Protein AF-A0A950EEZ5-F1 (afdb_monomer)

Nearest PDB structures (foldseek):
  7bv7-assembly1_A  TM=3.041E-01  e=9.974E+00  Homo sapiens

Structure (mmCIF, N/CA/C/O backbone):
data_AF-A0A950EEZ5-F1
#
_entry.id   AF-A0A950EEZ5-F1
#
loop_
_atom_site.group_PDB
_atom_site.id
_atom_site.type_symbol
_atom_site.label_atom_id
_atom_site.label_alt_id
_atom_site.label_comp_id
_atom_site.label_asym_id
_atom_site.label_entity_id
_atom_site.label_seq_id
_atom_site.pdbx_PDB_ins_code
_atom_site.Cartn_x
_atom_site.Cartn_y
_atom_site.Cartn_z
_atom_site.occupancy
_atom_site.B_iso_or_equiv
_atom_site.auth_seq_id
_atom_site.auth_comp_id
_atom_site.auth_asym_id
_atom_site.auth_atom_id
_atom_site.pdbx_PDB_model_num
ATOM 1 N N . MET A 1 1 ? 6.393 7.700 -6.495 1.00 64.94 1 MET A N 1
ATOM 2 C CA . MET A 1 1 ? 5.820 6.905 -5.400 1.00 64.94 1 MET A CA 1
ATOM 3 C C . MET A 1 1 ? 5.577 5.435 -5.727 1.00 64.94 1 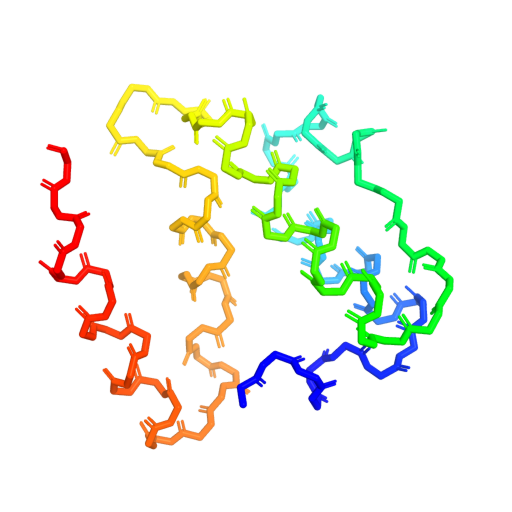MET A C 1
ATOM 5 O O . MET A 1 1 ? 6.570 4.736 -5.820 1.00 64.94 1 MET A O 1
ATOM 9 N N . LEU A 1 2 ? 4.353 4.908 -5.903 1.00 65.44 2 LEU A N 1
ATOM 10 C CA . LEU A 1 2 ? 4.149 3.439 -5.848 1.00 65.44 2 LEU A CA 1
ATOM 11 C C . LEU A 1 2 ? 4.523 2.663 -7.127 1.00 65.44 2 LEU A C 1
ATOM 13 O O . LEU A 1 2 ? 4.941 1.513 -7.039 1.00 65.44 2 LEU A O 1
ATOM 17 N N . ARG A 1 3 ? 4.415 3.281 -8.314 1.00 65.88 3 ARG A N 1
ATOM 18 C CA . ARG A 1 3 ? 4.741 2.644 -9.613 1.00 65.88 3 ARG A CA 1
ATOM 19 C C . ARG A 1 3 ? 6.112 1.938 -9.663 1.00 65.88 3 ARG A C 1
ATOM 21 O O . ARG A 1 3 ? 6.130 0.779 -10.066 1.00 65.88 3 ARG A O 1
ATOM 28 N N . PRO A 1 4 ? 7.239 2.568 -9.275 1.00 70.50 4 PRO A N 1
ATOM 29 C CA . PRO A 1 4 ? 8.554 1.920 -9.340 1.00 70.50 4 PRO A CA 1
ATOM 30 C C . PRO A 1 4 ? 8.732 0.751 -8.360 1.00 70.50 4 PRO A C 1
ATOM 32 O O . PRO A 1 4 ? 9.603 -0.084 -8.572 1.00 70.50 4 PRO A O 1
ATOM 35 N N . LEU A 1 5 ? 7.909 0.659 -7.312 1.00 68.06 5 LEU A N 1
ATOM 36 C CA . LEU A 1 5 ? 8.003 -0.387 -6.286 1.00 68.06 5 LEU A CA 1
ATOM 37 C C . LEU A 1 5 ? 7.274 -1.683 -6.662 1.00 68.06 5 LEU A C 1
ATOM 39 O O . LEU A 1 5 ? 7.441 -2.707 -6.003 1.00 68.06 5 LEU A O 1
ATOM 43 N N . MET A 1 6 ? 6.425 -1.619 -7.685 1.00 75.38 6 MET A N 1
ATOM 44 C CA . MET A 1 6 ? 5.509 -2.686 -8.077 1.00 75.38 6 MET A CA 1
ATOM 45 C C . MET A 1 6 ? 5.493 -2.890 -9.609 1.00 75.38 6 MET A C 1
ATOM 47 O O . MET A 1 6 ? 4.419 -2.884 -10.228 1.00 75.38 6 MET A O 1
ATOM 51 N N . PRO A 1 7 ? 6.670 -3.036 -10.257 1.00 76.06 7 PRO A N 1
ATOM 52 C CA . PRO A 1 7 ? 6.768 -3.055 -11.715 1.00 76.06 7 PRO A CA 1
ATOM 53 C C . PRO A 1 7 ? 6.139 -4.303 -12.342 1.00 76.06 7 PRO A C 1
ATOM 55 O O . PRO A 1 7 ? 5.613 -4.228 -13.449 1.00 76.06 7 PRO A O 1
ATOM 58 N N . THR A 1 8 ? 6.161 -5.434 -11.635 1.00 82.38 8 THR A N 1
ATOM 59 C CA . THR A 1 8 ? 5.651 -6.724 -12.116 1.00 82.38 8 THR A CA 1
ATOM 60 C C . THR A 1 8 ? 4.562 -7.263 -11.202 1.00 82.38 8 THR A C 1
ATOM 62 O O . THR A 1 8 ? 4.522 -6.954 -10.011 1.00 82.38 8 THR A O 1
ATOM 65 N N . GLU A 1 9 ? 3.707 -8.127 -11.737 1.00 84.81 9 GLU A N 1
ATOM 66 C CA . GLU A 1 9 ? 2.679 -8.817 -10.956 1.00 84.81 9 GLU A CA 1
ATOM 67 C C . GLU A 1 9 ? 3.267 -9.603 -9.775 1.00 84.81 9 GLU A C 1
ATOM 69 O O . GLU A 1 9 ? 2.791 -9.480 -8.649 1.00 84.81 9 GLU A O 1
ATOM 74 N N . GLN A 1 10 ? 4.384 -10.301 -9.992 1.00 84.56 10 GLN A N 1
ATOM 75 C CA . GLN A 1 10 ? 5.072 -11.036 -8.930 1.00 84.56 10 GLN A CA 1
ATOM 76 C C . GLN A 1 10 ? 5.570 -10.107 -7.810 1.00 84.56 10 GLN A C 1
ATOM 78 O O . GLN A 1 10 ? 5.403 -10.411 -6.629 1.00 84.56 10 GLN A O 1
ATOM 83 N N . SER A 1 11 ? 6.138 -8.946 -8.164 1.00 84.44 11 SER A N 1
ATOM 84 C CA . SER A 1 11 ? 6.582 -7.953 -7.174 1.00 84.44 11 SER A CA 1
ATOM 85 C C . SER A 1 11 ? 5.412 -7.345 -6.392 1.00 84.44 11 SER A C 1
ATOM 87 O O . SER A 1 11 ? 5.533 -7.123 -5.187 1.00 84.44 11 SER A O 1
ATOM 89 N N . ARG A 1 12 ? 4.260 -7.133 -7.047 1.00 88.31 12 ARG A N 1
ATOM 90 C CA . ARG A 1 12 ? 3.022 -6.671 -6.400 1.00 88.31 12 ARG A CA 1
ATOM 91 C C . ARG A 1 12 ? 2.550 -7.684 -5.378 1.00 88.31 12 ARG A C 1
ATOM 93 O O . ARG A 1 12 ? 2.328 -7.312 -4.233 1.00 88.31 12 ARG A O 1
ATOM 100 N N . GLN A 1 13 ? 2.450 -8.948 -5.778 1.00 87.81 13 GLN A N 1
ATOM 101 C CA . GLN A 1 13 ? 1.968 -10.008 -4.907 1.00 87.81 13 GLN A CA 1
ATOM 102 C C . GLN A 1 13 ? 2.879 -10.178 -3.691 1.00 87.81 13 GLN A C 1
ATOM 104 O O . GLN A 1 13 ? 2.398 -10.092 -2.569 1.00 87.81 13 GLN A O 1
ATOM 109 N N . ALA A 1 14 ? 4.196 -10.289 -3.886 1.00 88.12 14 ALA A N 1
ATOM 110 C CA . ALA A 1 14 ? 5.142 -10.406 -2.775 1.00 88.12 14 ALA A CA 1
ATOM 111 C C . ALA A 1 14 ? 5.035 -9.230 -1.785 1.00 88.12 14 ALA A C 1
ATOM 113 O O . ALA A 1 14 ? 5.035 -9.425 -0.568 1.00 88.12 14 ALA A O 1
ATOM 114 N N . ARG A 1 15 ? 4.905 -8.002 -2.301 1.00 87.88 15 ARG A N 1
ATOM 115 C CA . ARG A 1 15 ? 4.803 -6.795 -1.474 1.00 87.88 15 ARG A CA 1
ATOM 116 C C . ARG A 1 15 ? 3.480 -6.720 -0.720 1.00 87.88 15 ARG A C 1
ATOM 118 O O . ARG A 1 15 ? 3.486 -6.438 0.474 1.00 87.88 15 ARG A O 1
ATOM 125 N N . LEU A 1 16 ? 2.366 -6.990 -1.395 1.00 90.00 16 LEU A N 1
ATOM 126 C CA . LEU A 1 16 ? 1.043 -7.001 -0.778 1.00 90.00 16 LEU A CA 1
ATOM 127 C C . LEU A 1 16 ? 0.947 -8.093 0.280 1.00 90.00 16 LEU A C 1
ATOM 129 O O . LEU A 1 16 ? 0.531 -7.802 1.396 1.00 90.00 16 LEU A O 1
ATOM 133 N N . THR A 1 17 ? 1.415 -9.306 -0.024 1.00 90.44 17 THR A N 1
ATOM 134 C CA . THR A 1 17 ? 1.474 -10.401 0.946 1.00 90.44 17 THR A CA 1
ATOM 135 C C . THR A 1 17 ? 2.274 -9.994 2.174 1.00 90.44 17 THR A C 1
ATOM 137 O O . THR A 1 17 ? 1.817 -10.239 3.278 1.00 90.44 17 THR A O 1
ATOM 140 N N . ARG A 1 18 ? 3.417 -9.312 2.028 1.00 88.88 18 ARG A N 1
ATOM 141 C CA . ARG A 1 18 ? 4.176 -8.810 3.185 1.00 88.88 18 ARG A CA 1
ATOM 142 C C . ARG A 1 18 ? 3.397 -7.758 3.984 1.00 88.88 18 ARG A C 1
ATOM 144 O O . ARG A 1 18 ? 3.354 -7.846 5.211 1.00 88.88 18 ARG A O 1
ATOM 151 N N . ALA A 1 19 ? 2.792 -6.786 3.303 1.00 89.62 19 ALA A N 1
ATOM 152 C CA . ALA A 1 19 ? 2.062 -5.685 3.932 1.00 89.62 19 ALA A CA 1
ATOM 153 C C . ALA A 1 19 ? 0.808 -6.157 4.686 1.00 89.62 19 ALA A C 1
ATOM 155 O O . ALA A 1 19 ? 0.498 -5.632 5.750 1.00 89.62 19 ALA A O 1
ATOM 156 N N . PHE A 1 20 ? 0.119 -7.168 4.157 1.00 92.25 20 PHE A N 1
ATOM 157 C CA . PHE A 1 20 ? -1.174 -7.633 4.653 1.00 92.25 20 PHE A CA 1
ATOM 158 C C . PHE A 1 20 ? -1.157 -9.106 5.084 1.00 92.25 20 PHE A C 1
ATOM 160 O O . PHE A 1 20 ? -2.199 -9.750 5.086 1.00 92.25 20 PHE A O 1
ATOM 167 N N . HIS A 1 21 ? -0.001 -9.664 5.466 1.00 90.50 21 HIS A N 1
ATOM 168 C CA . HIS A 1 21 ? 0.101 -11.076 5.878 1.00 90.50 21 HIS A CA 1
ATOM 169 C C . HIS A 1 21 ? -0.804 -11.424 7.074 1.00 90.50 21 HIS A C 1
ATOM 171 O O . HIS A 1 21 ? -1.232 -12.566 7.207 1.00 90.50 21 HIS A O 1
ATOM 177 N N . THR A 1 22 ? -1.104 -10.443 7.928 1.00 89.88 22 THR A N 1
ATOM 178 C CA . THR A 1 22 ? -2.043 -10.551 9.056 1.00 89.88 22 THR A CA 1
ATOM 179 C C . THR A 1 22 ? -3.508 -10.367 8.654 1.00 89.88 22 THR A C 1
ATOM 181 O O . THR A 1 22 ? -4.387 -10.583 9.480 1.00 89.88 22 THR A O 1
ATOM 184 N N . TYR A 1 23 ? -3.784 -9.979 7.405 1.00 91.00 23 TYR A N 1
ATOM 185 C CA . TYR A 1 23 ? -5.111 -9.629 6.889 1.00 91.00 23 TYR A CA 1
ATOM 186 C C . TYR A 1 23 ? -5.414 -10.386 5.576 1.00 91.00 23 TYR A C 1
ATOM 188 O O . TYR A 1 23 ? -5.527 -9.766 4.512 1.00 91.00 23 TYR A O 1
ATOM 196 N N . PRO A 1 24 ? -5.540 -11.729 5.614 1.00 88.31 24 PRO A N 1
ATOM 197 C CA . PRO A 1 24 ? -5.745 -12.550 4.416 1.00 88.31 24 PRO A CA 1
ATOM 198 C C . PRO A 1 24 ? -7.037 -12.200 3.661 1.00 88.31 24 PRO A C 1
ATOM 200 O O . PRO A 1 24 ? -7.023 -12.136 2.435 1.00 88.31 24 PRO A O 1
ATOM 203 N N . ASP A 1 25 ? -8.110 -11.841 4.372 1.00 89.75 25 ASP A N 1
ATOM 204 C CA . ASP A 1 25 ? -9.385 -11.436 3.759 1.00 89.75 25 ASP A CA 1
ATOM 205 C C . ASP A 1 25 ? -9.261 -10.180 2.883 1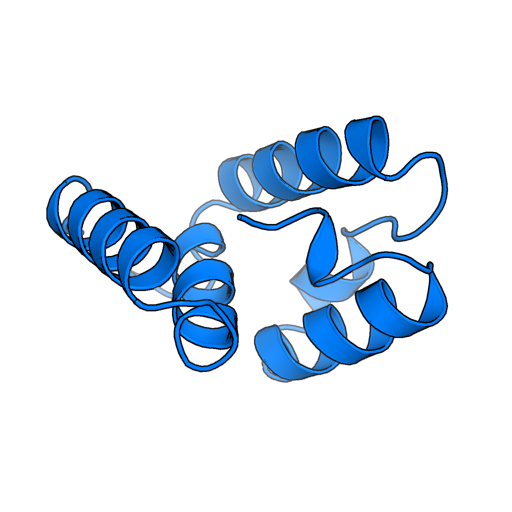.00 89.75 25 ASP A C 1
ATOM 207 O O . ASP A 1 25 ? -10.027 -9.986 1.935 1.00 89.75 25 ASP A O 1
ATOM 211 N N . LEU A 1 26 ? -8.309 -9.298 3.202 1.00 90.75 26 LEU A N 1
ATOM 212 C CA . LEU A 1 26 ? -7.999 -8.134 2.379 1.00 90.75 26 LEU A CA 1
ATOM 213 C C . LEU A 1 26 ? -7.156 -8.535 1.163 1.00 90.75 26 LEU A C 1
ATOM 215 O O . LEU A 1 26 ? -7.398 -8.023 0.071 1.00 90.75 26 LEU A O 1
ATOM 219 N N . LEU A 1 27 ? -6.205 -9.459 1.322 1.00 90.31 27 LEU A N 1
ATOM 220 C CA . LEU A 1 27 ? -5.395 -9.965 0.209 1.00 90.31 27 LEU A CA 1
ATOM 221 C C . LEU A 1 27 ? -6.254 -10.605 -0.883 1.00 90.31 27 LEU A C 1
ATOM 223 O O . LEU A 1 27 ? -6.052 -10.299 -2.057 1.00 90.31 27 LEU A O 1
ATOM 227 N N . ASP A 1 28 ? -7.253 -11.400 -0.501 1.00 89.69 28 ASP A N 1
ATOM 228 C CA . ASP A 1 28 ? -8.158 -12.072 -1.442 1.00 89.69 28 ASP A CA 1
ATOM 229 C C . ASP A 1 28 ? -9.005 -11.091 -2.275 1.00 89.69 28 ASP A C 1
ATOM 231 O O . ASP A 1 28 ? -9.505 -11.434 -3.348 1.00 89.69 28 ASP A O 1
ATOM 235 N N . ARG A 1 29 ? -9.149 -9.841 -1.816 1.00 90.19 29 ARG A N 1
ATOM 236 C CA . ARG A 1 29 ? -9.883 -8.776 -2.520 1.00 90.19 29 ARG A CA 1
ATOM 237 C C . ARG A 1 29 ? -9.015 -7.977 -3.490 1.00 90.19 29 ARG A C 1
ATOM 239 O O . ARG A 1 29 ? -9.551 -7.166 -4.247 1.00 90.19 29 ARG A O 1
ATOM 246 N N . ILE A 1 30 ? -7.694 -8.157 -3.469 1.00 90.31 30 ILE A N 1
ATOM 247 C CA . ILE A 1 30 ? -6.765 -7.363 -4.276 1.00 90.31 30 ILE A CA 1
ATOM 248 C C . ILE A 1 30 ? -6.373 -8.137 -5.535 1.00 90.31 30 ILE A C 1
ATOM 250 O O . ILE A 1 30 ? -5.586 -9.079 -5.500 1.00 90.31 30 ILE A O 1
ATOM 254 N N . ALA A 1 31 ? -6.855 -7.675 -6.686 1.00 86.81 31 ALA A N 1
ATOM 255 C CA . ALA A 1 31 ? -6.380 -8.159 -7.977 1.00 86.81 31 ALA A CA 1
ATOM 256 C C . ALA A 1 31 ? -4.996 -7.563 -8.299 1.00 86.81 31 ALA A C 1
ATOM 258 O O . ALA A 1 31 ? -4.846 -6.344 -8.356 1.00 86.81 31 ALA A O 1
ATOM 259 N N . THR A 1 32 ? -3.985 -8.405 -8.537 1.00 85.00 32 THR A N 1
ATOM 260 C CA . THR A 1 32 ? -2.593 -7.984 -8.822 1.00 85.00 32 THR A CA 1
ATOM 261 C C . THR A 1 32 ? -2.268 -7.810 -10.304 1.00 85.00 32 THR A C 1
ATOM 263 O O . THR A 1 32 ? -1.243 -7.204 -10.646 1.00 85.00 32 THR A O 1
ATOM 266 N N . GLY A 1 33 ? -3.127 -8.331 -11.179 1.00 84.75 33 GLY A N 1
ATOM 267 C CA . GLY A 1 33 ? -2.938 -8.323 -12.625 1.00 84.75 33 GLY A CA 1
ATOM 268 C C . GLY A 1 33 ? -3.163 -6.960 -13.288 1.00 84.75 33 GLY A C 1
ATOM 269 O O . GLY A 1 33 ? -3.614 -5.991 -12.677 1.00 84.75 33 GLY A O 1
ATOM 270 N N . GLY A 1 34 ? -2.854 -6.903 -14.583 1.00 85.25 34 GLY A N 1
ATOM 271 C CA . GLY A 1 34 ? -3.108 -5.740 -15.435 1.00 85.25 34 GLY A CA 1
ATOM 272 C C . GLY A 1 34 ? -2.011 -4.671 -15.424 1.00 85.25 34 GLY A C 1
ATOM 273 O O . GLY A 1 34 ? -0.959 -4.794 -14.783 1.00 85.25 34 GLY A O 1
ATOM 274 N N . GLU A 1 35 ? -2.258 -3.605 -16.190 1.00 86.19 35 GLU A N 1
ATOM 275 C CA . GLU A 1 35 ? -1.334 -2.478 -16.330 1.00 86.19 35 GLU A CA 1
ATOM 276 C C . GLU A 1 35 ? -1.094 -1.796 -14.975 1.00 86.19 35 GLU A C 1
ATOM 278 O O . GLU A 1 35 ? -2.023 -1.594 -14.195 1.00 86.19 35 GLU A O 1
ATOM 283 N N . THR A 1 36 ? 0.152 -1.405 -14.689 1.00 82.31 36 THR A N 1
ATOM 284 C CA . THR A 1 36 ? 0.540 -0.844 -13.384 1.00 82.31 36 THR A CA 1
ATOM 285 C C . THR A 1 36 ? -0.289 0.378 -12.991 1.00 82.31 36 THR A C 1
ATOM 287 O O . THR A 1 36 ? -0.571 0.558 -11.810 1.00 82.31 36 THR A O 1
ATOM 290 N N . GLY A 1 37 ? -0.676 1.233 -13.948 1.00 82.12 37 GLY A N 1
ATOM 291 C CA . GLY A 1 37 ? -1.553 2.372 -13.660 1.00 82.12 37 GLY A CA 1
ATOM 292 C C . GLY A 1 37 ? -2.920 1.932 -13.137 1.00 82.12 37 GLY A C 1
ATOM 293 O O . GLY A 1 37 ? -3.321 2.344 -12.052 1.00 82.12 37 GLY A O 1
ATOM 294 N N . VAL A 1 38 ? -3.583 1.043 -13.879 1.00 86.88 38 VAL A N 1
ATOM 295 C CA . VAL A 1 38 ? -4.909 0.502 -13.542 1.00 86.88 38 VAL A CA 1
ATOM 296 C C . VAL A 1 38 ? -4.879 -0.241 -12.209 1.00 86.88 38 VAL A C 1
ATOM 298 O O . VAL A 1 38 ? -5.715 0.011 -11.344 1.00 86.88 38 VAL A O 1
ATOM 301 N N . PHE A 1 39 ? -3.871 -1.092 -12.010 1.00 88.19 39 PHE A N 1
ATOM 302 C CA . PHE A 1 39 ? -3.668 -1.815 -10.758 1.00 88.19 39 PHE A CA 1
ATOM 303 C C . PHE A 1 39 ? -3.583 -0.866 -9.556 1.00 88.19 39 PHE A C 1
ATOM 305 O O . PHE A 1 39 ? -4.265 -1.082 -8.560 1.00 88.19 39 PHE A O 1
ATOM 312 N N . LEU A 1 40 ? -2.782 0.201 -9.637 1.00 86.44 40 LEU A N 1
ATOM 313 C CA . LEU A 1 40 ? -2.621 1.129 -8.514 1.00 86.44 40 LEU A CA 1
ATOM 314 C C . LEU A 1 40 ? -3.910 1.884 -8.198 1.00 86.44 40 LEU A C 1
ATOM 316 O O . LEU A 1 40 ? -4.237 2.060 -7.026 1.00 86.44 40 LEU A O 1
ATOM 320 N N . SER A 1 41 ? -4.650 2.308 -9.222 1.00 87.25 41 SER A N 1
ATOM 321 C CA . SER A 1 41 ? -5.955 2.943 -9.031 1.00 87.25 41 SER A CA 1
ATOM 322 C C . SER A 1 41 ? -6.945 1.995 -8.356 1.00 87.25 41 SER A C 1
ATOM 324 O O . SER A 1 41 ? -7.609 2.396 -7.401 1.00 87.25 41 SER A O 1
ATOM 326 N N . HIS A 1 42 ? -7.003 0.735 -8.795 1.00 89.94 42 HIS A N 1
ATOM 327 C CA . HIS A 1 42 ? -7.858 -0.278 -8.177 1.00 89.94 42 HIS A CA 1
ATOM 328 C C . HIS A 1 42 ? -7.428 -0.586 -6.745 1.00 89.94 42 HIS A C 1
ATOM 330 O O . HIS A 1 42 ? -8.271 -0.582 -5.862 1.00 89.94 42 HIS A O 1
ATOM 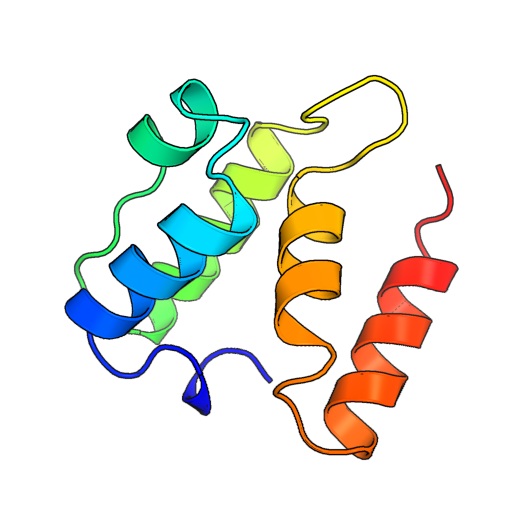336 N N . LEU A 1 43 ? -6.131 -0.757 -6.484 1.00 90.56 43 LEU A N 1
ATOM 337 C CA . LEU A 1 43 ? -5.607 -1.010 -5.143 1.00 90.56 43 LEU A CA 1
ATOM 338 C C . LEU A 1 43 ? -6.010 0.097 -4.162 1.00 90.56 43 LEU A C 1
ATOM 340 O O . LEU A 1 43 ? -6.508 -0.195 -3.079 1.00 90.56 43 LEU A O 1
ATOM 344 N N . ILE A 1 44 ? -5.820 1.366 -4.534 1.00 89.12 44 ILE A N 1
ATOM 345 C CA . ILE A 1 44 ? -6.183 2.500 -3.671 1.00 89.12 44 ILE A CA 1
ATOM 346 C C . ILE A 1 44 ? -7.693 2.512 -3.408 1.00 89.12 44 ILE A C 1
ATOM 348 O O . ILE A 1 44 ? -8.109 2.734 -2.272 1.00 89.12 44 ILE A O 1
ATOM 352 N N . GLN A 1 45 ? -8.505 2.248 -4.435 1.00 89.62 45 GLN A N 1
ATOM 353 C CA . GLN A 1 45 ? -9.956 2.167 -4.291 1.00 89.62 45 GLN A CA 1
ATOM 354 C C . GLN A 1 45 ? -10.362 1.013 -3.365 1.00 89.62 45 GLN A C 1
ATOM 356 O O . GLN A 1 45 ? -11.086 1.248 -2.406 1.00 89.62 45 GLN A O 1
ATOM 361 N N . THR A 1 46 ? -9.826 -0.192 -3.575 1.00 92.19 46 THR A N 1
ATOM 362 C CA . THR A 1 46 ? -10.078 -1.370 -2.735 1.00 92.19 46 THR A CA 1
ATOM 363 C C . THR A 1 46 ? -9.717 -1.109 -1.277 1.00 92.19 46 THR A C 1
ATOM 365 O O . THR A 1 46 ? -10.502 -1.433 -0.395 1.00 92.19 46 THR A O 1
ATOM 368 N N . LEU A 1 47 ? -8.564 -0.491 -1.000 1.00 92.00 47 LEU A N 1
ATOM 369 C CA . LEU A 1 47 ? -8.147 -0.174 0.370 1.00 92.00 47 LEU A CA 1
ATOM 370 C C . LEU A 1 47 ? -9.040 0.885 1.020 1.00 92.00 47 LEU A C 1
ATOM 372 O O . LEU A 1 47 ? -9.297 0.816 2.219 1.00 92.00 47 LEU A O 1
ATOM 376 N N . ARG A 1 48 ? -9.530 1.851 0.238 1.00 88.88 48 ARG A N 1
ATOM 377 C CA . ARG A 1 48 ? -10.479 2.859 0.716 1.00 88.88 48 ARG A CA 1
ATOM 378 C C . ARG A 1 48 ? -11.852 2.257 1.012 1.00 88.88 48 ARG A C 1
ATOM 380 O O . ARG A 1 48 ? -12.430 2.589 2.038 1.00 88.88 48 ARG A O 1
ATOM 387 N N . ASP A 1 49 ? -12.339 1.372 0.147 1.00 90.88 49 ASP A N 1
ATOM 388 C CA . ASP A 1 49 ? -13.641 0.709 0.301 1.00 90.88 49 ASP A CA 1
ATOM 389 C C . ASP 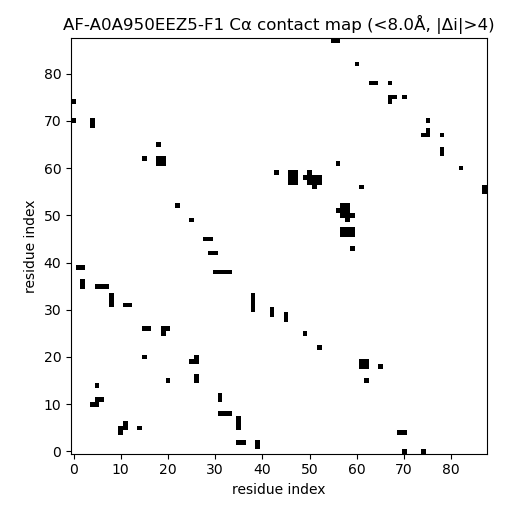A 1 49 ? -13.626 -0.340 1.412 1.00 90.88 49 ASP A C 1
ATOM 391 O O . ASP A 1 49 ? -14.631 -0.552 2.085 1.00 90.88 49 ASP A O 1
ATOM 395 N N . TYR A 1 50 ? -12.476 -0.981 1.628 1.00 91.44 50 TYR A N 1
ATOM 396 C CA . TYR A 1 50 ? -12.260 -1.849 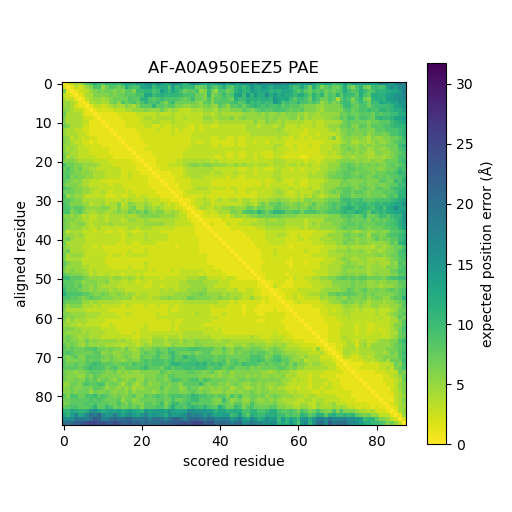2.777 1.00 91.44 50 TYR A CA 1
ATOM 397 C C . TYR A 1 50 ? -12.295 -1.053 4.090 1.00 91.44 50 TYR A C 1
ATOM 399 O O . TYR A 1 50 ? -12.795 -1.542 5.100 1.00 91.44 50 TYR A O 1
ATOM 407 N N . GLY A 1 51 ? -11.798 0.187 4.069 1.00 91.94 51 GLY A N 1
ATOM 408 C CA . GLY A 1 51 ? -11.781 1.071 5.225 1.00 91.94 51 GLY A CA 1
ATOM 409 C C . GLY A 1 51 ? -10.662 0.699 6.190 1.00 91.94 51 GLY A C 1
ATOM 410 O O . GLY A 1 51 ? -9.483 0.934 5.911 1.00 91.94 51 GLY A O 1
ATOM 411 N N . GLU A 1 52 ? -11.027 0.134 7.335 1.00 92.88 52 GLU A N 1
ATOM 412 C CA . GLU A 1 52 ? -10.105 -0.184 8.423 1.00 92.88 52 GLU A CA 1
ATOM 413 C C . GLU A 1 52 ? -9.850 -1.690 8.529 1.00 92.8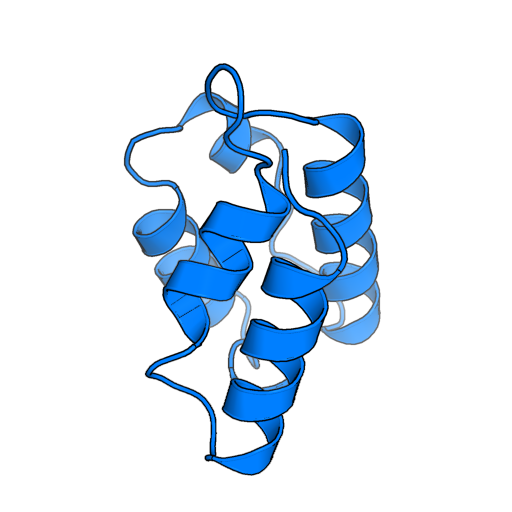8 52 GLU A C 1
ATOM 415 O O . GLU A 1 52 ? -10.783 -2.488 8.503 1.00 92.88 52 GLU A O 1
ATOM 420 N N . VAL A 1 53 ? -8.580 -2.086 8.665 1.00 90.38 53 VAL A N 1
ATOM 421 C CA . VAL A 1 53 ? -8.213 -3.482 8.978 1.00 90.38 53 VAL A CA 1
ATOM 422 C C . VAL A 1 53 ? -8.444 -3.822 10.441 1.00 90.38 53 VAL A C 1
ATOM 424 O O . VAL A 1 53 ? -8.779 -4.956 10.762 1.00 90.38 53 VAL A O 1
ATOM 427 N N . GLU A 1 54 ? -8.330 -2.819 11.305 1.00 89.38 54 GLU A N 1
ATOM 428 C CA . GLU A 1 54 ? -8.612 -2.858 12.735 1.00 89.38 54 GLU A CA 1
ATOM 429 C C . GLU A 1 54 ? -9.106 -1.468 13.155 1.00 89.38 54 GLU A C 1
ATOM 431 O O . GLU A 1 54 ? -8.746 -0.495 12.489 1.00 89.38 54 GLU A O 1
ATOM 436 N N . PRO A 1 55 ? -9.869 -1.330 14.253 1.00 87.94 55 PRO A N 1
ATOM 437 C CA . P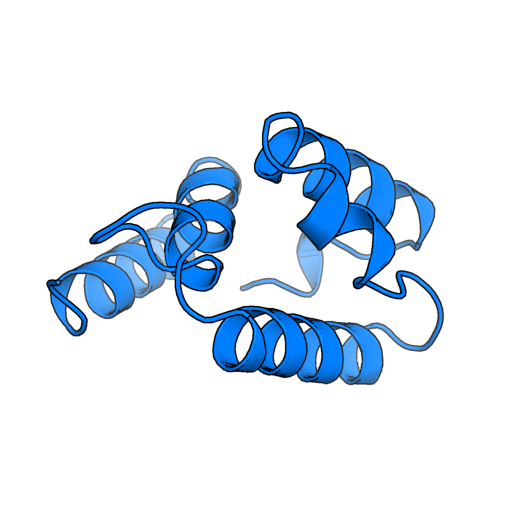RO A 1 55 ? -10.351 -0.028 14.710 1.00 87.94 55 PRO A CA 1
ATOM 438 C C . PRO A 1 55 ? -9.229 1.020 14.814 1.00 87.94 55 PRO A C 1
ATOM 440 O O . PRO A 1 55 ? -8.284 0.867 15.593 1.00 87.94 55 PRO A O 1
ATOM 443 N N . GLY A 1 56 ? -9.330 2.096 14.027 1.00 87.19 56 GLY A N 1
ATOM 444 C CA . GLY A 1 56 ? -8.331 3.169 13.964 1.00 87.19 56 GLY A CA 1
ATOM 445 C C . GLY A 1 56 ? -7.087 2.860 13.116 1.00 87.19 56 GLY A C 1
ATOM 446 O O . GLY A 1 56 ? -6.095 3.600 13.192 1.00 87.19 56 GLY A O 1
ATOM 447 N N . MET A 1 57 ? -7.115 1.783 12.325 1.00 88.88 57 MET A N 1
ATOM 448 C CA . MET A 1 57 ? -6.055 1.377 11.401 1.00 88.88 57 MET A CA 1
ATOM 449 C C . MET A 1 57 ? -6.589 1.254 9.962 1.00 88.88 57 MET A C 1
ATOM 451 O O . MET A 1 57 ? -6.969 0.165 9.521 1.00 88.88 57 MET A O 1
ATOM 455 N N . PRO A 1 58 ? -6.581 2.350 9.181 1.00 91.75 58 PRO A N 1
ATOM 456 C CA . PRO A 1 58 ? -6.957 2.312 7.771 1.00 91.75 58 PRO A CA 1
ATOM 457 C C . PRO A 1 58 ? -6.063 1.369 6.954 1.00 91.75 58 PRO A C 1
ATOM 459 O O . PRO A 1 58 ? -4.836 1.408 7.067 1.00 91.75 58 PRO A O 1
ATOM 462 N N . ALA A 1 59 ? -6.647 0.581 6.052 1.00 91.44 59 ALA A N 1
ATOM 463 C CA . ALA A 1 59 ? -5.902 -0.347 5.195 1.00 91.44 59 ALA A CA 1
ATOM 464 C C . ALA A 1 59 ? -4.854 0.378 4.327 1.00 91.44 59 ALA A C 1
ATOM 466 O O . ALA A 1 59 ? -3.735 -0.100 4.124 1.00 91.44 59 ALA A O 1
ATOM 467 N N . LEU A 1 60 ? -5.188 1.590 3.869 1.00 90.25 60 LEU A N 1
ATOM 468 C CA . LEU A 1 60 ? -4.268 2.448 3.123 1.00 90.25 60 LEU A CA 1
ATOM 469 C C . LEU A 1 60 ? -3.044 2.848 3.957 1.00 90.25 60 LEU A C 1
ATOM 471 O O . LEU A 1 60 ? -1.933 2.895 3.432 1.00 90.25 60 LEU A O 1
ATOM 475 N N . ARG A 1 61 ? -3.225 3.093 5.260 1.00 89.88 61 ARG A N 1
ATOM 476 C CA . ARG A 1 61 ? -2.120 3.410 6.168 1.00 89.88 61 ARG A CA 1
ATOM 477 C C . ARG A 1 61 ? -1.159 2.236 6.289 1.00 89.88 61 ARG A C 1
ATOM 479 O O . ARG A 1 61 ? 0.043 2.451 6.190 1.00 89.88 61 ARG A O 1
ATOM 486 N N . VAL A 1 62 ? -1.672 1.016 6.440 1.00 91.00 62 VAL A N 1
ATOM 487 C CA . VAL A 1 62 ? -0.842 -0.199 6.510 1.00 91.00 62 VAL A CA 1
ATOM 488 C C . VAL A 1 62 ? 0.025 -0.344 5.258 1.00 91.00 62 VAL A C 1
ATOM 490 O O . VAL A 1 62 ? 1.231 -0.570 5.367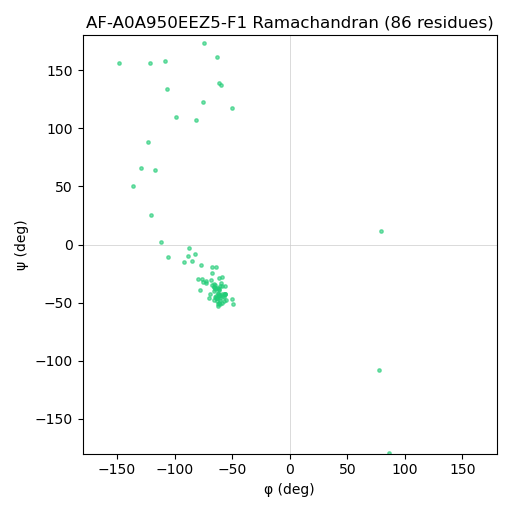 1.00 91.00 62 VAL A O 1
ATOM 493 N N . LEU A 1 63 ? -0.548 -0.119 4.068 1.00 90.62 63 LEU A N 1
ATOM 494 C CA . LEU A 1 63 ? 0.229 -0.124 2.827 1.00 90.62 63 LEU A CA 1
ATOM 495 C C . LEU A 1 63 ? 1.327 0.947 2.842 1.00 90.62 63 LEU A C 1
ATOM 497 O O . LEU A 1 63 ? 2.480 0.638 2.549 1.00 90.62 63 LEU A O 1
ATOM 501 N N . LEU A 1 64 ? 0.982 2.195 3.164 1.00 88.44 64 LEU A N 1
ATOM 502 C CA . LEU A 1 64 ? 1.925 3.315 3.150 1.00 88.44 64 LEU A CA 1
ATOM 503 C C . LEU A 1 64 ? 3.077 3.114 4.145 1.00 88.44 64 LEU A C 1
ATOM 505 O O . LEU A 1 64 ? 4.236 3.313 3.787 1.00 88.44 64 LEU A O 1
ATOM 509 N N . GLU A 1 65 ? 2.771 2.650 5.355 1.00 88.69 65 GLU A N 1
ATOM 510 C CA . GLU A 1 65 ? 3.766 2.302 6.373 1.00 88.69 65 GLU A CA 1
ATOM 511 C C . GLU A 1 65 ? 4.688 1.173 5.892 1.00 88.69 65 GLU A C 1
ATOM 513 O O . GLU A 1 65 ? 5.895 1.240 6.104 1.00 88.69 65 GLU A O 1
ATOM 518 N N . SER A 1 66 ? 4.154 0.175 5.177 1.00 87.62 66 SER A N 1
ATOM 519 C CA . SER A 1 66 ? 4.956 -0.944 4.658 1.00 87.62 66 SER A CA 1
ATOM 520 C C . SER A 1 66 ? 5.957 -0.541 3.569 1.00 87.62 66 SER A C 1
ATOM 522 O O . SER A 1 66 ? 6.954 -1.232 3.371 1.00 87.62 66 SER A O 1
ATOM 524 N N . VAL A 1 67 ? 5.706 0.560 2.848 1.00 85.06 67 VAL A N 1
ATOM 525 C CA . VAL A 1 67 ? 6.553 1.001 1.726 1.00 85.06 67 VAL A CA 1
ATOM 526 C C . VAL A 1 67 ? 7.427 2.211 2.052 1.00 85.06 67 VAL A C 1
ATOM 528 O O . VAL A 1 67 ? 8.315 2.526 1.262 1.00 85.06 67 VAL A O 1
ATOM 531 N N . LYS A 1 68 ? 7.212 2.886 3.190 1.00 83.12 68 LYS A N 1
ATOM 532 C CA . LYS A 1 68 ? 7.904 4.142 3.537 1.00 83.12 68 LYS A CA 1
ATOM 533 C C . LYS A 1 68 ? 9.426 4.014 3.626 1.00 83.12 68 LYS A C 1
ATOM 535 O O . LYS A 1 68 ? 10.134 4.960 3.300 1.00 83.12 68 LYS A O 1
ATOM 540 N N . ASP A 1 69 ? 9.921 2.854 4.052 1.00 81.00 69 ASP A N 1
ATOM 541 C CA . ASP A 1 69 ? 11.356 2.599 4.220 1.00 81.00 69 ASP A CA 1
ATOM 542 C C . ASP A 1 69 ? 12.018 2.097 2.925 1.00 81.00 69 ASP A C 1
ATOM 544 O O . ASP A 1 69 ? 13.230 1.912 2.870 1.00 81.00 69 ASP A O 1
ATOM 548 N N . GLU A 1 70 ? 11.231 1.904 1.864 1.00 79.44 70 GLU A N 1
ATOM 549 C CA . GLU A 1 70 ? 11.688 1.400 0.564 1.00 79.44 70 GLU A CA 1
ATOM 550 C C . GLU A 1 70 ? 11.606 2.458 -0.546 1.00 79.44 70 GLU A C 1
ATOM 552 O O . GLU A 1 70 ? 11.910 2.174 -1.705 1.00 79.44 70 GLU A O 1
ATOM 557 N N . VAL A 1 71 ? 11.191 3.680 -0.208 1.00 78.69 71 VAL A N 1
ATOM 558 C CA . VAL A 1 71 ? 11.140 4.823 -1.124 1.00 78.69 71 VAL A CA 1
ATOM 559 C C . VAL A 1 71 ? 12.230 5.840 -0.796 1.00 78.69 71 VAL A C 1
ATOM 561 O O . VAL A 1 71 ? 12.742 5.900 0.320 1.00 78.69 71 VAL A O 1
ATOM 564 N N . GLY A 1 72 ? 12.592 6.662 -1.783 1.00 82.38 72 GLY A N 1
ATOM 565 C CA . GLY A 1 72 ? 13.523 7.771 -1.571 1.00 82.38 72 GLY A CA 1
ATOM 566 C C . GLY A 1 72 ? 12.975 8.812 -0.587 1.00 82.38 72 GLY A C 1
ATOM 567 O O . GLY A 1 72 ? 11.766 8.899 -0.374 1.00 82.38 72 GLY A O 1
ATOM 568 N N . VAL A 1 73 ? 13.869 9.636 -0.032 1.00 82.25 73 VAL A N 1
ATOM 569 C CA . VAL A 1 73 ? 13.566 10.616 1.033 1.00 82.25 73 VAL A CA 1
ATOM 570 C C . VAL A 1 73 ? 12.353 11.494 0.704 1.00 82.25 73 VAL A C 1
ATOM 572 O O . VAL A 1 73 ? 11.439 11.578 1.513 1.00 82.25 73 VAL A O 1
ATOM 575 N N . SER A 1 74 ? 12.272 12.053 -0.507 1.00 82.75 74 SER A N 1
ATOM 576 C CA . SER A 1 74 ? 11.142 12.909 -0.908 1.00 82.75 74 SER A CA 1
ATOM 577 C C . SER A 1 74 ? 9.798 12.172 -0.960 1.00 82.75 74 SER A C 1
ATOM 579 O O . SER A 1 74 ? 8.759 12.720 -0.601 1.00 82.75 74 SER A O 1
ATOM 581 N N . ASP A 1 75 ? 9.803 10.915 -1.407 1.00 81.12 75 ASP A N 1
ATOM 582 C CA . ASP A 1 75 ? 8.594 10.088 -1.448 1.00 81.12 75 ASP A CA 1
ATOM 583 C C . ASP A 1 75 ? 8.191 9.649 -0.026 1.00 81.12 75 ASP A C 1
ATOM 585 O O . ASP A 1 75 ? 7.002 9.567 0.277 1.00 81.12 75 ASP A O 1
ATOM 589 N N . ARG A 1 76 ? 9.165 9.423 0.866 1.00 82.44 76 ARG A N 1
ATOM 590 C CA . ARG A 1 76 ? 8.930 9.133 2.287 1.00 82.44 76 ARG A CA 1
ATOM 591 C C . ARG A 1 76 ? 8.316 10.323 3.018 1.00 82.44 76 ARG A C 1
ATOM 593 O O . ARG A 1 76 ? 7.324 10.141 3.715 1.00 82.44 76 ARG A O 1
ATOM 600 N N . GLU A 1 77 ? 8.859 11.524 2.843 1.00 84.06 77 GLU A N 1
ATOM 601 C CA . GLU A 1 77 ? 8.308 12.752 3.435 1.00 84.06 77 GLU A CA 1
ATOM 602 C C . GLU A 1 77 ? 6.845 12.944 3.022 1.00 84.06 77 GLU A C 1
ATOM 604 O O . GLU A 1 77 ? 5.983 13.187 3.865 1.00 84.06 77 GLU A O 1
ATOM 609 N N . ARG A 1 78 ? 6.533 12.698 1.745 1.00 82.62 78 ARG A N 1
ATOM 610 C CA . ARG A 1 78 ? 5.159 12.751 1.239 1.00 82.62 78 ARG A CA 1
ATOM 611 C C . ARG A 1 78 ? 4.247 11.684 1.853 1.00 82.62 78 ARG A C 1
ATOM 613 O O . ARG A 1 78 ? 3.083 11.972 2.122 1.00 82.62 78 ARG A O 1
ATOM 620 N N . ILE A 1 79 ? 4.741 10.462 2.082 1.00 83.00 79 ILE A N 1
ATOM 621 C CA . ILE A 1 79 ? 3.991 9.439 2.836 1.00 83.00 79 ILE A CA 1
ATOM 622 C C . ILE A 1 79 ? 3.679 9.952 4.236 1.00 83.00 79 ILE A C 1
ATOM 624 O O . ILE A 1 79 ? 2.533 9.882 4.671 1.00 83.00 79 ILE A O 1
ATOM 628 N N . GLU A 1 80 ? 4.686 10.461 4.939 1.00 83.06 80 GLU A N 1
ATOM 629 C CA . GLU A 1 80 ? 4.527 10.938 6.308 1.00 83.06 80 GLU A CA 1
ATOM 630 C C . GLU A 1 80 ? 3.534 12.103 6.392 1.00 83.06 80 GLU A C 1
ATOM 632 O O . GLU A 1 80 ? 2.719 12.135 7.311 1.00 83.06 80 GLU A O 1
ATOM 637 N N . GLU A 1 81 ? 3.536 13.019 5.423 1.00 83.06 81 GLU A N 1
ATOM 638 C CA . GLU A 1 81 ? 2.533 14.082 5.315 1.00 83.06 81 GLU A CA 1
ATOM 639 C C . GLU A 1 81 ? 1.116 13.527 5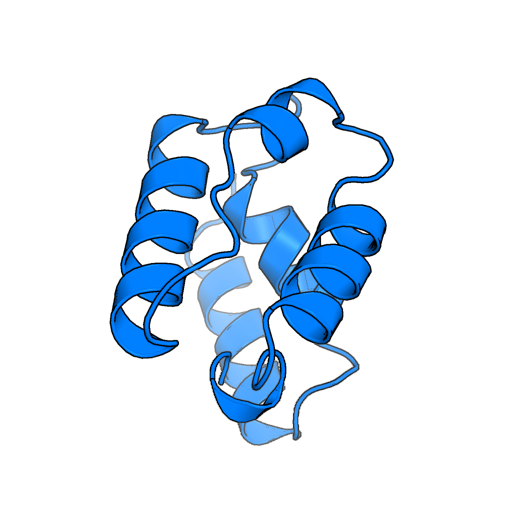.144 1.00 83.06 81 GLU A C 1
ATOM 641 O O . GLU A 1 81 ? 0.212 13.936 5.872 1.00 83.06 81 GLU A O 1
ATOM 646 N N . ILE A 1 82 ? 0.915 12.562 4.239 1.00 81.25 82 ILE A N 1
ATOM 647 C CA . ILE A 1 82 ? -0.394 11.922 4.023 1.00 81.25 82 ILE A CA 1
ATOM 648 C C . ILE A 1 82 ? -0.870 11.225 5.304 1.00 81.25 82 ILE A C 1
ATOM 650 O O . ILE A 1 82 ? -2.031 11.358 5.693 1.00 81.25 82 ILE A O 1
ATOM 654 N N . LEU A 1 83 ? 0.029 10.515 5.987 1.00 81.75 83 LEU A N 1
ATOM 655 C CA . LEU A 1 83 ? -0.273 9.830 7.243 1.00 81.75 83 LEU A CA 1
ATOM 656 C C . LEU A 1 83 ? -0.606 10.806 8.380 1.00 81.75 83 LEU A C 1
ATOM 658 O O . LEU A 1 83 ? -1.449 10.496 9.219 1.00 81.75 83 LEU A O 1
ATOM 662 N N . ARG A 1 84 ? 0.024 11.988 8.409 1.00 80.06 84 ARG A N 1
ATOM 663 C CA . ARG A 1 84 ? -0.288 13.054 9.377 1.00 80.06 84 ARG A CA 1
ATOM 664 C C . ARG A 1 84 ? -1.588 13.789 9.048 1.00 80.06 84 ARG A C 1
ATOM 666 O O . ARG A 1 84 ? -2.256 14.232 9.975 1.00 80.06 84 ARG A O 1
ATOM 673 N N . ALA A 1 85 ? -1.937 13.929 7.768 1.00 73.94 85 ALA A N 1
ATOM 674 C CA . ALA A 1 85 ? -3.146 14.614 7.302 1.00 73.94 85 ALA A CA 1
ATOM 675 C C . ALA A 1 85 ? -4.428 13.781 7.468 1.00 73.94 85 ALA A C 1
ATOM 677 O O . ALA A 1 85 ? -5.524 14.341 7.492 1.00 73.94 85 ALA A O 1
ATOM 678 N N . HIS A 1 86 ? -4.297 12.464 7.646 1.00 65.56 86 HIS A N 1
ATOM 679 C CA . HIS A 1 86 ? -5.402 11.561 7.976 1.00 65.56 86 HIS A CA 1
ATOM 680 C C . HIS A 1 86 ? -5.205 10.886 9.348 1.00 65.56 86 HIS A C 1
ATOM 682 O O . HIS A 1 86 ? -5.033 9.663 9.419 1.00 65.56 86 HIS A O 1
ATOM 688 N N . PRO A 1 87 ? -5.196 11.660 10.453 1.00 58.03 87 PRO A N 1
ATOM 689 C CA . PRO A 1 87 ? -5.063 11.106 11.787 1.00 58.03 87 PRO A CA 1
ATOM 690 C C . PRO A 1 87 ? -6.423 10.592 12.269 1.00 58.03 87 PRO A C 1
ATOM 692 O O . PRO A 1 87 ? -7.268 11.401 12.622 1.00 58.03 87 PRO A O 1
ATOM 695 N N . ARG A 1 88 ? -6.570 9.263 12.312 1.00 56.81 88 ARG A N 1
ATOM 696 C CA . ARG A 1 88 ? -7.624 8.504 13.020 1.00 56.81 88 ARG A CA 1
ATOM 697 C C . ARG A 1 88 ? -9.058 8.992 12.804 1.00 56.81 88 ARG A C 1
ATOM 699 O O . ARG A 1 88 ? -9.509 9.892 13.543 1.00 56.81 88 ARG A O 1
#

Secondary structure (DSSP, 8-state):
--GGG--SHHHHHHHHHHHTTT-HHHHTT----S-HHHHHHHHHHHHHHH-EEETTEEHHHHHHHHHGGGS-HHHHHHHHHHHHHS--

pLDDT: mean 84.68, std 7.71, range [56.81, 92.88]

Solvent-accessible surface area (backbone atoms only — not comparable to full-atom values): 5162 Å² total; per-residue (Å²): 116,70,66,84,74,34,81,42,50,68,47,36,46,58,51,49,48,66,53,35,65,92,38,57,79,59,53,79,70,58,73,57,61,78,56,63,69,61,29,51,55,48,51,56,48,51,27,58,74,63,35,52,80,44,96,82,38,42,39,55,53,47,50,50,64,64,43,40,88,79,45,58,71,72,51,26,54,52,49,53,50,54,54,63,75,61,69,115

Mean predicted aligned error: 5.06 Å

Foldseek 3Di:
DCCVQQVDLVSQLVLVCVLQVVPVVLSVQQDSDDDSVVSVVVNVVSQVVVAAPDVQHRSVLSSLVSCLVVDDPVVNVVSVVVCVVDGD

Radius of gyration: 12.43 Å; Cα contacts (8 Å, |Δi|>4): 70; chains: 1; bounding box: 27×27×31 Å

Sequence (88 aa):
MLRPLMPTEQSRQARLTRAFHTYPDLLDRIATGGETGVFLSHLIQTLRDYGEVEPGMPALRVLLESVKDEVGVSDRERIEEILRAHPR